Protein AF-A0A8B1P3U7-F1 (afdb_monomer_lite)

Foldseek 3Di:
DKWFWDWDQDPVRDTAIEIEDADDPPQDAFKWWWAADPNDIDIHGYDHDDPPDDPPGDIDDGDTDIDGPCNVVRVPPPD

Organism: NCBI:txid1160718

Secondary structure (DSSP, 8-state):
-EEEEEEEE-TTS-EEEEEEEPPPTT--S-EEEEEEETTEEEEEEEEEPPTTSPPSS--EE--EEEEETTHHHHTT---

Sequence (79 aa):
MLAATTELRGARDEVEETVLMPTPAGVVGSWTWTEQRGGAWERLPILSQDQYDLPLARPELRSGFLTLDDAAAHSRTDR

Radius of gyration: 13.91 Å; chains: 1; bounding box: 38×29×33 Å

pLDDT: mean 76.94, std 13.19, range [42.53, 94.38]

Structure (mmCIF, N/CA/C/O backbone):
data_AF-A0A8B1P3U7-F1
#
_entry.id   AF-A0A8B1P3U7-F1
#
loop_
_atom_site.group_PDB
_atom_site.id
_atom_site.type_symbol
_atom_site.label_atom_id
_atom_site.label_alt_id
_atom_site.label_comp_id
_atom_site.label_asym_id
_atom_site.label_entity_id
_atom_site.label_seq_id
_atom_site.pdbx_PDB_ins_code
_atom_site.Cartn_x
_atom_site.Cartn_y
_atom_site.Cartn_z
_atom_site.occupancy
_atom_site.B_iso_or_equiv
_atom_site.auth_seq_id
_atom_site.auth_comp_id
_atom_site.auth_asym_id
_atom_site.auth_atom_id
_atom_site.pdbx_PDB_model_num
ATOM 1 N N . MET A 1 1 ? 7.271 3.007 10.306 1.00 60.19 1 MET A N 1
ATOM 2 C CA . MET A 1 1 ? 7.244 3.783 9.049 1.00 60.19 1 MET A CA 1
ATOM 3 C C . MET A 1 1 ? 6.224 4.893 9.211 1.00 60.19 1 MET A C 1
ATOM 5 O O . MET A 1 1 ? 5.214 4.635 9.855 1.00 60.19 1 MET A O 1
ATOM 9 N N . LEU A 1 2 ? 6.518 6.099 8.724 1.00 58.06 2 LEU A N 1
ATOM 10 C CA . LEU A 1 2 ? 5.559 7.206 8.724 1.00 58.06 2 LEU A CA 1
ATOM 11 C C . LEU A 1 2 ? 4.725 7.119 7.446 1.00 58.06 2 LEU A C 1
ATOM 13 O O . LEU A 1 2 ? 5.290 6.978 6.364 1.00 58.06 2 LEU A O 1
ATOM 17 N N . ALA A 1 3 ? 3.410 7.169 7.595 1.00 70.81 3 ALA A N 1
ATOM 18 C CA . ALA A 1 3 ? 2.450 7.157 6.498 1.00 70.81 3 ALA A CA 1
ATOM 19 C C . ALA A 1 3 ? 1.303 8.118 6.822 1.00 70.81 3 ALA A C 1
ATOM 21 O O . ALA A 1 3 ? 1.209 8.602 7.948 1.00 70.81 3 ALA A O 1
ATOM 22 N N . ALA A 1 4 ? 0.431 8.380 5.863 1.00 74.31 4 ALA A N 1
ATOM 23 C CA . ALA A 1 4 ? -0.850 9.017 6.118 1.00 74.31 4 ALA A CA 1
ATOM 24 C C . ALA A 1 4 ? -1.934 8.373 5.251 1.00 74.31 4 ALA A C 1
ATOM 26 O O . ALA A 1 4 ? -1.634 7.533 4.403 1.00 74.31 4 ALA A O 1
ATOM 27 N N . THR A 1 5 ? -3.187 8.747 5.470 1.00 76.00 5 THR A N 1
ATOM 28 C CA . THR A 1 5 ? -4.326 8.122 4.801 1.00 76.00 5 THR A CA 1
ATOM 29 C C . THR A 1 5 ? -5.155 9.181 4.085 1.00 76.00 5 THR A C 1
ATOM 31 O O . THR A 1 5 ? -5.409 10.253 4.635 1.00 76.00 5 THR A O 1
ATOM 34 N N . THR A 1 6 ? -5.561 8.892 2.850 1.00 72.69 6 THR A N 1
ATOM 35 C CA . THR A 1 6 ? -6.493 9.720 2.081 1.00 72.69 6 THR A CA 1
ATOM 36 C C . THR A 1 6 ? -7.582 8.857 1.465 1.00 72.69 6 THR A C 1
ATOM 38 O O . THR A 1 6 ? -7.365 7.695 1.138 1.00 72.69 6 THR A O 1
ATOM 41 N N . GLU A 1 7 ? -8.752 9.446 1.274 1.00 72.94 7 GLU A N 1
ATOM 42 C CA . GLU A 1 7 ? -9.865 8.834 0.560 1.00 72.94 7 GLU A CA 1
ATOM 43 C C . GLU A 1 7 ? -9.825 9.300 -0.900 1.00 72.94 7 GLU A C 1
ATOM 45 O O . GLU A 1 7 ? -9.901 10.500 -1.174 1.00 72.94 7 GLU A O 1
ATOM 50 N N . LEU A 1 8 ? -9.672 8.370 -1.845 1.00 60.62 8 LEU A N 1
ATOM 51 C CA . LEU A 1 8 ? -9.797 8.654 -3.275 1.00 60.62 8 LEU A CA 1
ATOM 52 C C . LEU A 1 8 ? -11.060 7.981 -3.808 1.00 60.62 8 LEU A C 1
ATOM 54 O O . LEU A 1 8 ? -11.365 6.840 -3.468 1.00 60.62 8 LEU A O 1
ATOM 58 N N . ARG A 1 9 ? -11.807 8.681 -4.668 1.00 55.53 9 ARG A N 1
ATOM 59 C CA . ARG A 1 9 ? -12.901 8.045 -5.412 1.00 55.53 9 ARG A CA 1
ATOM 60 C C . ARG A 1 9 ? -12.304 7.137 -6.481 1.00 55.53 9 ARG A C 1
ATOM 62 O O . ARG A 1 9 ? -11.632 7.619 -7.393 1.00 55.53 9 ARG A O 1
ATOM 69 N N . GLY A 1 10 ? -12.569 5.842 -6.374 1.00 56.94 10 GLY A N 1
ATOM 70 C CA . GLY A 1 10 ? -12.222 4.858 -7.389 1.00 56.94 10 GLY A CA 1
ATOM 71 C C . GLY A 1 10 ? -13.076 5.004 -8.654 1.00 56.94 10 GLY A C 1
ATOM 72 O O . GLY A 1 10 ? -14.083 5.713 -8.689 1.00 56.94 10 GLY A O 1
ATOM 73 N N . ALA A 1 11 ? -12.714 4.264 -9.706 1.00 57.69 11 ALA A N 1
ATOM 74 C CA . ALA A 1 11 ? -13.392 4.288 -11.012 1.00 57.69 11 ALA A CA 1
ATOM 75 C C . ALA A 1 11 ? -14.885 3.881 -10.978 1.00 57.69 11 ALA A C 1
ATOM 77 O O . ALA A 1 11 ? -15.580 4.008 -11.985 1.00 57.69 11 ALA A O 1
ATOM 78 N N . ARG A 1 12 ? -15.375 3.373 -9.839 1.00 58.47 12 ARG A N 1
ATOM 79 C CA . ARG A 1 12 ? -16.762 2.937 -9.605 1.00 58.47 12 ARG A CA 1
ATOM 80 C C . ARG A 1 12 ? -17.517 3.783 -8.572 1.00 58.47 12 ARG A C 1
ATOM 82 O O . ARG A 1 12 ? -18.557 3.349 -8.098 1.00 58.47 12 ARG A O 1
ATOM 89 N N . ASP A 1 13 ? -17.014 4.973 -8.240 1.00 54.69 13 ASP A N 1
ATOM 90 C CA . ASP A 1 13 ? -17.596 5.872 -7.223 1.00 54.69 13 ASP A CA 1
ATOM 91 C C . ASP A 1 13 ? -17.573 5.298 -5.786 1.00 54.69 13 ASP A C 1
ATOM 93 O O . ASP A 1 13 ? -18.178 5.847 -4.866 1.00 54.69 13 ASP A O 1
ATOM 97 N N . GLU A 1 14 ? -16.823 4.211 -5.578 1.00 56.56 14 GLU A N 1
ATOM 98 C CA . GLU A 1 14 ? -16.455 3.694 -4.260 1.00 56.56 14 GLU A CA 1
ATOM 99 C C . GLU A 1 14 ? -15.296 4.530 -3.705 1.00 56.56 14 GLU A C 1
ATOM 101 O O . GLU A 1 14 ? -14.351 4.861 -4.426 1.00 56.56 14 GLU A O 1
ATOM 106 N N . VAL A 1 15 ? -15.382 4.904 -2.430 1.00 60.22 15 VAL A N 1
ATOM 107 C CA . VAL A 1 15 ? -14.274 5.551 -1.726 1.00 60.22 15 VAL A CA 1
ATOM 108 C C . VAL A 1 15 ? -13.279 4.466 -1.333 1.00 60.22 15 VAL A C 1
ATOM 110 O O . VAL A 1 15 ? -13.596 3.609 -0.510 1.00 60.22 15 VAL A O 1
ATOM 113 N N . GLU A 1 16 ? -12.094 4.493 -1.937 1.00 75.38 16 GLU A N 1
ATOM 114 C CA . GLU A 1 16 ? -11.006 3.575 -1.620 1.00 75.38 16 GLU A CA 1
ATOM 115 C C . GLU A 1 16 ? -9.987 4.293 -0.736 1.00 75.38 16 GLU A C 1
ATOM 117 O O . GLU A 1 16 ? -9.423 5.338 -1.089 1.00 75.38 16 GLU A O 1
ATOM 122 N N . GLU A 1 17 ? -9.767 3.734 0.450 1.00 82.12 17 GLU A N 1
ATOM 123 C CA . GLU A 1 17 ? -8.739 4.223 1.350 1.00 82.12 17 GLU A CA 1
ATOM 124 C C . GLU A 1 17 ? -7.355 3.985 0.733 1.00 82.12 17 GLU A C 1
ATOM 126 O O . GLU A 1 17 ? -6.999 2.867 0.368 1.00 82.12 17 GLU A O 1
ATOM 131 N N . THR A 1 18 ? -6.559 5.046 0.634 1.00 84.38 18 THR A N 1
ATOM 132 C CA . THR A 1 18 ? -5.238 5.031 0.007 1.00 84.38 18 THR A CA 1
ATOM 133 C C . THR A 1 18 ? -4.169 5.482 0.991 1.00 84.38 18 THR A C 1
ATOM 1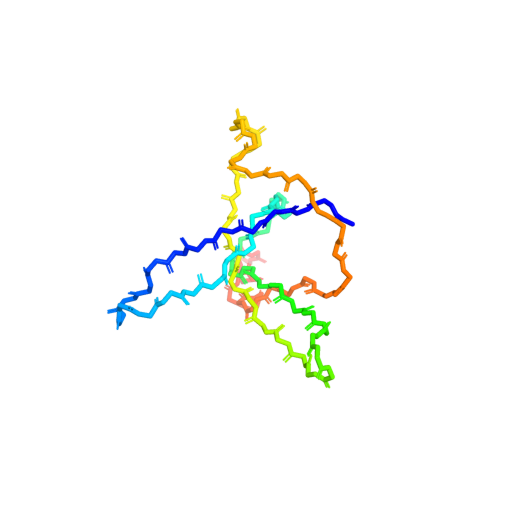35 O O . THR A 1 18 ? -4.326 6.480 1.701 1.00 84.38 18 THR A O 1
ATOM 138 N N . VAL A 1 19 ? -3.047 4.763 1.008 1.00 87.75 19 VAL A N 1
ATOM 139 C CA . VAL A 1 19 ? -1.896 5.095 1.849 1.00 87.75 19 VAL A CA 1
ATOM 140 C C . VAL A 1 19 ? -1.010 6.109 1.138 1.00 87.75 19 VAL A C 1
ATOM 142 O O . VAL A 1 19 ? -0.525 5.873 0.035 1.00 87.75 19 VAL A O 1
ATOM 145 N N . LEU A 1 20 ? -0.766 7.230 1.801 1.00 86.06 20 LEU A N 1
ATOM 146 C CA . LEU A 1 20 ? 0.222 8.227 1.427 1.00 86.06 20 LEU A CA 1
ATOM 147 C C . LEU A 1 20 ? 1.559 7.864 2.063 1.00 86.06 20 LEU A C 1
ATOM 149 O O . LEU A 1 20 ? 1.702 7.874 3.290 1.00 86.06 20 LEU A O 1
ATOM 153 N N . MET A 1 21 ? 2.537 7.523 1.233 1.00 82.81 21 MET A N 1
ATOM 154 C CA . MET A 1 21 ? 3.877 7.194 1.706 1.00 82.81 21 MET A CA 1
ATOM 155 C C . MET A 1 21 ? 4.926 7.384 0.610 1.00 82.81 21 MET A C 1
ATOM 157 O O . MET A 1 21 ? 4.611 7.229 -0.570 1.00 82.81 21 MET A O 1
ATOM 161 N N . PRO A 1 22 ? 6.185 7.685 0.972 1.00 78.31 22 PRO A N 1
ATOM 162 C CA . PRO A 1 22 ? 7.276 7.664 0.011 1.00 78.31 22 PRO A CA 1
ATOM 163 C C . PRO A 1 22 ? 7.518 6.227 -0.463 1.00 78.31 22 PRO A C 1
ATOM 165 O O . PRO A 1 22 ? 7.732 5.324 0.351 1.00 78.31 22 PRO A O 1
ATOM 168 N N . THR A 1 23 ? 7.508 6.003 -1.777 1.00 79.38 23 THR A N 1
ATOM 169 C CA . THR A 1 23 ? 7.929 4.718 -2.349 1.00 79.38 23 THR A CA 1
ATOM 170 C C . THR A 1 23 ? 9.455 4.662 -2.479 1.00 79.38 23 THR A C 1
ATOM 172 O O . THR A 1 23 ? 10.067 5.690 -2.783 1.00 79.38 23 THR A O 1
ATOM 175 N N . PRO A 1 24 ? 10.098 3.495 -2.278 1.00 78.50 24 PRO A N 1
ATOM 176 C CA . PRO A 1 24 ? 11.544 3.351 -2.437 1.00 78.50 24 PRO A CA 1
ATOM 177 C C . PRO A 1 24 ? 12.049 3.872 -3.791 1.00 78.50 24 PRO A C 1
ATOM 179 O O . PRO A 1 24 ? 11.597 3.432 -4.848 1.00 78.50 24 PRO A O 1
ATOM 182 N N . ALA A 1 25 ? 13.009 4.800 -3.760 1.00 73.44 25 ALA A N 1
ATOM 183 C CA . ALA A 1 25 ? 13.606 5.362 -4.967 1.00 73.44 25 ALA A CA 1
ATOM 184 C C . ALA A 1 25 ? 14.394 4.298 -5.755 1.00 73.44 25 ALA A C 1
ATOM 186 O O . ALA A 1 25 ? 15.065 3.449 -5.171 1.00 73.44 25 ALA A O 1
ATOM 187 N N . GLY A 1 26 ? 14.343 4.370 -7.089 1.00 72.56 26 GLY A N 1
ATOM 188 C CA . GLY A 1 26 ? 15.102 3.484 -7.984 1.00 72.56 26 GLY A CA 1
ATOM 189 C C . GLY A 1 26 ? 14.446 2.133 -8.283 1.00 72.56 26 GLY A C 1
ATOM 190 O O . GLY A 1 26 ? 15.017 1.344 -9.030 1.00 72.56 26 GLY A O 1
ATOM 191 N N . VAL A 1 27 ? 13.250 1.872 -7.750 1.00 76.94 27 VAL A N 1
ATOM 192 C CA . VAL A 1 27 ? 12.482 0.656 -8.034 1.00 76.94 27 VAL A CA 1
ATOM 193 C C . VAL A 1 27 ? 11.158 1.046 -8.678 1.00 76.94 27 VAL A C 1
ATOM 195 O O . VAL A 1 27 ? 10.316 1.693 -8.056 1.00 76.94 27 VAL A O 1
ATOM 198 N N . VAL A 1 28 ? 11.000 0.672 -9.947 1.00 77.56 28 VAL A N 1
ATOM 199 C CA . VAL A 1 28 ? 9.806 0.977 -10.742 1.00 77.56 28 VAL A CA 1
ATOM 200 C C . VAL A 1 28 ? 8.798 -0.152 -10.577 1.00 77.56 28 VAL A C 1
ATOM 202 O O . VAL A 1 28 ? 9.172 -1.325 -10.604 1.00 77.56 28 VAL A O 1
ATOM 205 N N . GLY A 1 29 ? 7.534 0.223 -10.413 1.00 81.62 29 GLY A N 1
ATOM 206 C CA . GLY A 1 29 ? 6.421 -0.703 -10.351 1.00 81.62 29 GLY A CA 1
ATOM 207 C C . GLY A 1 29 ? 5.313 -0.242 -9.411 1.00 81.62 29 GLY A C 1
ATOM 208 O O . GLY A 1 29 ? 5.314 0.884 -8.908 1.00 81.62 29 GLY A O 1
ATOM 209 N N . SER A 1 30 ? 4.356 -1.130 -9.200 1.00 86.94 30 SER A N 1
ATOM 210 C CA . SER A 1 30 ? 3.147 -0.911 -8.421 1.00 86.94 30 SER A CA 1
ATOM 211 C C . SER A 1 30 ? 3.384 -1.336 -6.977 1.00 86.94 30 SER A C 1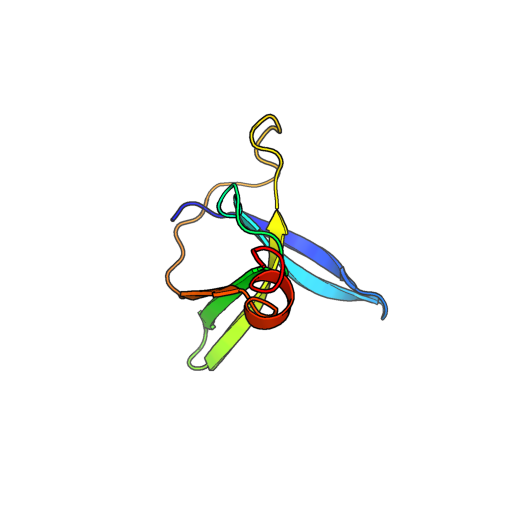
ATOM 213 O O . SER A 1 30 ? 3.485 -2.526 -6.665 1.00 86.94 30 SER A O 1
ATOM 215 N N . TRP A 1 31 ? 3.504 -0.345 -6.098 1.00 89.69 31 TRP A N 1
ATOM 216 C CA . TRP A 1 31 ? 3.652 -0.555 -4.664 1.00 89.69 31 TRP A CA 1
ATOM 217 C C . TRP A 1 31 ? 2.289 -0.676 -3.987 1.00 89.69 31 TRP A C 1
ATOM 219 O O . TRP A 1 31 ? 1.395 0.136 -4.222 1.00 89.69 31 TRP A O 1
ATOM 229 N N . THR A 1 32 ? 2.169 -1.642 -3.080 1.00 92.25 32 THR A N 1
ATOM 230 C CA . THR A 1 32 ? 0.967 -1.846 -2.271 1.00 92.25 32 THR A CA 1
ATOM 231 C C . THR A 1 32 ? 1.317 -2.038 -0.797 1.00 92.25 32 THR A C 1
ATOM 233 O O . THR A 1 32 ? 2.301 -2.703 -0.455 1.00 92.25 32 THR A O 1
ATOM 236 N N . TRP A 1 33 ? 0.494 -1.478 0.092 1.00 93.00 33 TRP A N 1
ATOM 237 C CA . TRP A 1 33 ? 0.604 -1.656 1.538 1.00 93.00 33 TRP A CA 1
ATOM 238 C C . TRP A 1 33 ? -0.360 -2.740 2.017 1.00 93.00 33 TRP A C 1
ATOM 240 O O . TRP A 1 33 ? -1.509 -2.785 1.594 1.00 93.00 33 TRP A O 1
ATOM 250 N N . THR A 1 34 ? 0.087 -3.638 2.891 1.00 94.38 34 THR A N 1
ATOM 251 C CA . THR A 1 34 ? -0.773 -4.660 3.505 1.00 94.38 34 THR A CA 1
ATOM 252 C C . THR A 1 34 ? -0.658 -4.586 5.017 1.00 94.38 34 THR A C 1
ATOM 254 O O . THR A 1 34 ? 0.444 -4.697 5.551 1.00 94.38 34 THR A O 1
ATOM 257 N N . GLU A 1 35 ? -1.772 -4.433 5.726 1.00 94.31 35 GLU A N 1
ATOM 258 C CA . GLU A 1 35 ? -1.776 -4.368 7.190 1.00 94.31 35 GLU A CA 1
ATOM 259 C C . GLU A 1 35 ? -2.925 -5.141 7.823 1.00 94.31 35 GLU A C 1
ATOM 261 O O . GLU A 1 35 ? -3.922 -5.459 7.178 1.00 94.31 35 GLU A O 1
ATOM 266 N N . GLN A 1 36 ? -2.761 -5.470 9.104 1.00 93.00 36 GLN A N 1
ATOM 267 C CA . GLN A 1 36 ? -3.771 -6.196 9.853 1.00 93.00 36 GLN A CA 1
ATOM 268 C C . GLN A 1 36 ? -4.760 -5.220 10.498 1.00 93.00 36 GLN A C 1
ATOM 270 O O . GLN A 1 36 ? -4.379 -4.400 11.334 1.00 93.00 36 GLN A O 1
ATOM 275 N N . ARG A 1 37 ? -6.042 -5.350 10.153 1.00 88.06 37 ARG A N 1
ATOM 276 C CA . ARG A 1 37 ? -7.156 -4.531 10.647 1.00 88.06 37 ARG A CA 1
ATOM 277 C C . ARG A 1 37 ? -8.323 -5.407 11.040 1.00 88.06 37 ARG A C 1
ATOM 279 O O . ARG A 1 37 ? -8.715 -6.295 10.294 1.00 88.06 37 ARG A O 1
ATOM 286 N N . GLY A 1 38 ? -8.862 -5.198 12.239 1.00 86.81 38 GLY A N 1
ATOM 287 C CA . GLY A 1 38 ? -10.060 -5.917 12.689 1.00 86.81 38 GLY A CA 1
ATOM 288 C C . GLY A 1 38 ? -9.963 -7.452 12.622 1.00 86.81 38 GLY A C 1
ATOM 289 O O . GLY A 1 38 ? -10.988 -8.118 12.5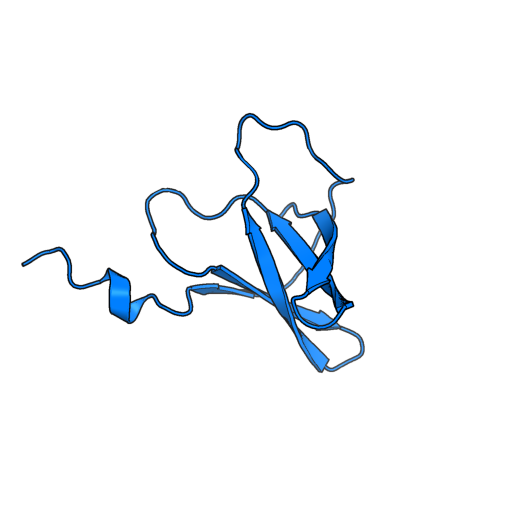46 1.00 86.81 38 GLY A O 1
ATOM 290 N N . GLY A 1 39 ? -8.750 -8.022 12.628 1.00 91.56 39 GLY A N 1
ATOM 291 C CA . GLY A 1 39 ? -8.515 -9.465 12.484 1.00 91.56 39 GLY A CA 1
ATOM 292 C C . GLY A 1 39 ? -8.327 -9.972 11.047 1.00 91.56 39 GLY A C 1
ATOM 293 O O . GLY A 1 39 ? -8.034 -11.152 10.875 1.00 91.56 39 GLY A O 1
ATOM 294 N N . ALA A 1 40 ? -8.424 -9.111 10.034 1.00 93.56 40 ALA A N 1
ATOM 295 C CA . ALA A 1 40 ? -8.159 -9.428 8.634 1.00 93.56 40 ALA A CA 1
ATOM 296 C C . ALA A 1 40 ? -6.892 -8.721 8.132 1.00 93.56 40 ALA A C 1
ATOM 298 O O . ALA A 1 40 ? -6.473 -7.705 8.683 1.00 93.56 40 ALA A O 1
ATOM 299 N N . TRP A 1 41 ? -6.273 -9.269 7.088 1.00 92.56 41 TRP A N 1
ATOM 300 C CA . TRP A 1 41 ? -5.233 -8.568 6.338 1.00 92.56 41 TRP A CA 1
ATOM 301 C C . TRP A 1 41 ? -5.892 -7.801 5.200 1.00 92.56 41 TRP A C 1
ATOM 303 O O . TRP A 1 41 ? -6.498 -8.405 4.317 1.00 92.56 41 TRP A O 1
ATOM 313 N N . GLU A 1 42 ? -5.772 -6.481 5.237 1.00 93.62 42 GLU A N 1
ATOM 314 C CA . GLU A 1 42 ? -6.271 -5.588 4.200 1.00 93.62 42 GLU A CA 1
ATOM 315 C C . GLU A 1 42 ? -5.115 -5.095 3.348 1.00 93.62 42 GLU A C 1
ATOM 317 O O . GLU A 1 42 ? -4.014 -4.835 3.838 1.00 93.62 42 GLU A O 1
ATOM 322 N N . ARG A 1 43 ? -5.388 -4.972 2.054 1.00 92.75 43 ARG A N 1
ATOM 323 C CA . ARG A 1 43 ? -4.429 -4.553 1.049 1.00 92.75 43 ARG A CA 1
ATOM 324 C C . ARG A 1 43 ? -4.893 -3.214 0.491 1.00 92.75 43 ARG A C 1
ATOM 326 O O . ARG A 1 43 ? -5.989 -3.136 -0.048 1.00 92.75 43 ARG A O 1
ATOM 333 N N . LEU A 1 44 ? -4.067 -2.190 0.653 1.00 91.38 44 LEU A N 1
ATOM 334 C CA . LEU A 1 44 ? -4.396 -0.800 0.366 1.00 91.38 44 LEU A CA 1
ATOM 335 C C . LEU A 1 44 ? -3.457 -0.247 -0.707 1.00 91.38 44 LEU A C 1
ATOM 337 O O . LEU A 1 44 ? -2.235 -0.438 -0.597 1.00 91.38 44 LEU A O 1
ATOM 341 N N . PRO A 1 45 ? -3.989 0.453 -1.722 1.00 90.62 45 PRO A N 1
ATOM 342 C CA . PRO A 1 45 ? -3.162 1.107 -2.720 1.00 90.62 45 PRO A CA 1
ATOM 343 C C . PRO A 1 45 ? -2.270 2.166 -2.069 1.00 90.62 45 PRO A C 1
ATOM 345 O O . PRO A 1 45 ? -2.622 2.777 -1.055 1.00 90.62 45 PRO A O 1
ATOM 348 N N . ILE A 1 46 ? -1.106 2.391 -2.675 1.00 88.06 46 ILE A N 1
ATOM 349 C CA . ILE A 1 46 ? -0.201 3.469 -2.286 1.00 88.06 46 ILE A CA 1
ATOM 350 C C . ILE A 1 46 ? -0.287 4.582 -3.319 1.00 88.06 46 ILE A C 1
ATOM 352 O O . ILE A 1 46 ? -0.068 4.359 -4.509 1.00 88.06 46 ILE A O 1
ATOM 356 N N . LEU A 1 47 ? -0.526 5.799 -2.842 1.00 84.75 47 LEU A N 1
ATOM 357 C CA . LEU A 1 47 ? -0.235 7.002 -3.600 1.00 84.75 47 LEU A CA 1
ATOM 358 C C . LEU A 1 47 ? 1.126 7.527 -3.143 1.00 84.75 47 LEU A C 1
ATOM 360 O O . LEU A 1 47 ? 1.286 7.977 -2.005 1.00 84.75 47 LEU A O 1
ATOM 364 N N . SER A 1 48 ? 2.111 7.454 -4.041 1.00 78.06 48 SER A N 1
ATOM 365 C CA . SER A 1 48 ? 3.4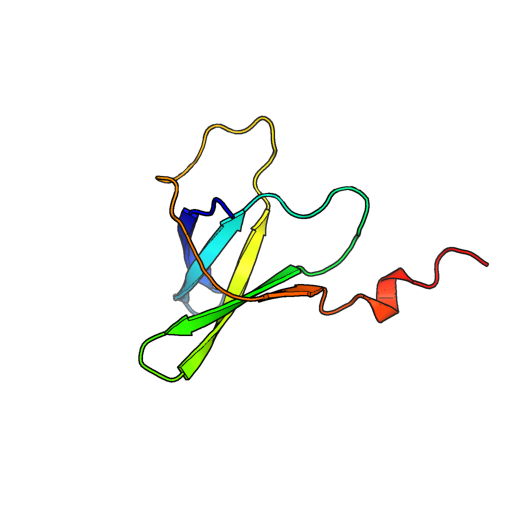32 8.017 -3.771 1.00 78.06 48 SER A CA 1
ATOM 366 C C . SER A 1 48 ? 3.327 9.532 -3.674 1.00 78.06 48 SER A C 1
ATOM 368 O O . SER A 1 48 ? 2.870 10.184 -4.612 1.00 78.06 48 SER A O 1
ATOM 370 N N . GLN A 1 49 ? 3.781 10.089 -2.557 1.00 72.31 49 GLN A N 1
ATOM 371 C CA . GLN A 1 49 ? 3.946 11.534 -2.423 1.00 72.31 49 GLN A CA 1
ATOM 372 C C . GLN A 1 49 ? 5.302 11.952 -2.990 1.00 72.31 49 GLN A C 1
ATOM 374 O O . GLN A 1 49 ? 6.293 11.241 -2.790 1.00 72.31 49 GLN A O 1
ATOM 379 N N . ASP A 1 50 ? 5.357 13.094 -3.680 1.00 70.81 50 ASP A N 1
ATOM 380 C CA . ASP A 1 50 ? 6.639 13.712 -4.007 1.00 70.81 50 ASP A CA 1
ATOM 381 C C . ASP A 1 50 ? 7.340 14.093 -2.692 1.00 70.81 50 ASP A C 1
ATOM 383 O O . ASP A 1 50 ? 6.725 14.609 -1.758 1.00 70.81 50 ASP A O 1
ATOM 387 N N . GLN A 1 51 ? 8.640 13.825 -2.600 1.00 64.38 51 GLN A N 1
ATOM 388 C CA . GLN A 1 51 ? 9.448 14.172 -1.431 1.00 64.38 51 GLN A CA 1
ATOM 389 C C . GLN A 1 51 ? 9.530 15.689 -1.178 1.00 64.38 51 GLN A C 1
ATOM 391 O O . GLN A 1 51 ? 9.914 16.101 -0.083 1.00 64.38 51 GLN A O 1
ATOM 396 N N . TYR A 1 52 ? 9.216 16.511 -2.184 1.00 68.12 52 TYR A N 1
ATOM 397 C CA . TYR A 1 52 ? 9.167 17.968 -2.085 1.00 68.12 52 TYR A CA 1
ATOM 398 C C . TYR A 1 52 ? 7.775 18.508 -1.736 1.00 68.12 52 TYR A C 1
ATOM 400 O O . TYR A 1 52 ? 7.652 19.699 -1.437 1.00 68.12 52 TYR A O 1
ATOM 408 N N . ASP A 1 53 ? 6.744 17.661 -1.746 1.00 70.69 53 ASP A N 1
ATOM 409 C CA . ASP A 1 53 ? 5.398 18.075 -1.379 1.00 70.69 53 ASP A CA 1
ATOM 410 C C . ASP A 1 53 ? 5.255 18.240 0.135 1.00 70.69 53 ASP A C 1
ATOM 412 O O . ASP A 1 53 ? 5.843 17.523 0.952 1.00 70.69 53 ASP A O 1
ATOM 416 N N . LEU A 1 54 ? 4.410 19.194 0.526 1.00 67.56 54 LEU A N 1
ATOM 417 C CA . LEU A 1 54 ? 3.972 19.293 1.911 1.00 67.56 54 LEU A CA 1
ATOM 418 C C . LEU A 1 54 ? 3.108 18.068 2.264 1.00 67.56 54 LEU A C 1
ATOM 420 O O . LEU A 1 54 ? 2.309 17.622 1.435 1.00 67.56 54 LEU A O 1
ATOM 424 N N . PRO A 1 55 ? 3.203 17.535 3.497 1.00 66.50 55 PRO A N 1
ATOM 425 C CA . PRO A 1 55 ? 2.381 16.409 3.922 1.00 66.50 55 PRO A CA 1
ATOM 426 C C . PRO A 1 55 ? 0.891 16.737 3.772 1.00 66.50 55 PRO A C 1
ATOM 428 O O . PRO A 1 55 ? 0.377 17.640 4.430 1.00 66.50 55 PRO A O 1
ATOM 431 N N . LEU A 1 56 ? 0.195 15.992 2.911 1.00 70.25 56 LEU A N 1
ATOM 432 C CA . LEU A 1 56 ? -1.232 16.186 2.632 1.00 70.25 56 LEU A CA 1
ATOM 433 C C . LEU A 1 56 ? -2.136 15.754 3.800 1.00 70.25 56 LEU A C 1
ATOM 435 O O . LEU A 1 56 ? -3.302 16.135 3.853 1.00 70.25 56 LEU A O 1
ATOM 439 N N . ALA A 1 57 ? -1.605 14.977 4.745 1.00 75.25 57 ALA A N 1
ATOM 440 C CA . ALA A 1 57 ? -2.325 14.481 5.910 1.00 75.25 57 ALA A CA 1
ATOM 441 C C . ALA A 1 57 ? -1.393 14.339 7.127 1.00 75.25 57 ALA A C 1
ATOM 443 O O . ALA A 1 57 ? -0.168 14.464 7.025 1.00 75.25 57 ALA A O 1
ATOM 444 N N . ARG A 1 58 ? -1.984 14.127 8.310 1.00 81.06 58 ARG A N 1
ATOM 445 C CA . ARG A 1 58 ? -1.217 13.947 9.551 1.00 81.06 58 ARG A CA 1
ATOM 446 C C . ARG A 1 58 ? -0.433 12.631 9.499 1.00 81.06 58 ARG A C 1
ATOM 448 O O . ARG A 1 58 ? -0.986 11.634 9.050 1.00 81.06 58 ARG A O 1
ATOM 455 N N . PRO A 1 59 ? 0.817 12.608 9.988 1.00 80.81 59 PRO A N 1
ATOM 456 C CA . PRO A 1 59 ? 1.600 11.386 10.019 1.00 80.81 59 PRO A CA 1
ATOM 457 C C . PRO A 1 59 ? 1.031 10.381 11.028 1.00 80.81 59 PRO A C 1
ATOM 459 O O . PRO A 1 59 ? 0.649 10.735 12.145 1.00 80.81 59 PRO A O 1
ATOM 462 N N . GLU A 1 60 ? 1.059 9.115 10.640 1.00 85.81 60 GLU A N 1
ATOM 463 C CA . GLU A 1 60 ? 0.582 7.953 11.378 1.00 85.81 60 GLU A CA 1
ATOM 464 C C . GLU A 1 60 ? 1.690 6.894 11.469 1.00 85.81 60 GLU A C 1
ATOM 466 O O . GLU A 1 60 ? 2.553 6.773 10.591 1.00 85.81 60 GLU A O 1
ATOM 471 N N . LEU A 1 61 ? 1.659 6.101 12.544 1.00 85.19 61 LEU A N 1
ATOM 472 C CA . LEU A 1 61 ? 2.502 4.918 12.707 1.00 85.19 61 LEU A CA 1
ATOM 473 C C . LEU A 1 61 ? 1.694 3.674 12.352 1.00 85.19 61 LEU A C 1
ATOM 475 O O . LEU A 1 61 ? 0.715 3.355 13.022 1.00 85.19 61 LEU A O 1
ATOM 479 N N . ARG A 1 62 ? 2.140 2.955 11.320 1.00 87.50 62 ARG A N 1
ATOM 480 C CA . ARG A 1 62 ? 1.470 1.755 10.801 1.00 87.50 62 ARG A CA 1
ATOM 481 C C . ARG A 1 62 ? 2.402 0.546 10.825 1.00 87.50 62 ARG A C 1
ATOM 483 O O . ARG A 1 62 ? 3.623 0.696 10.708 1.00 87.50 62 ARG A O 1
ATOM 490 N N . SER A 1 63 ? 1.819 -0.641 10.994 1.00 90.12 63 SER A N 1
ATOM 491 C CA . SER A 1 63 ? 2.526 -1.929 11.034 1.00 90.12 63 SER A CA 1
ATOM 492 C C . SER A 1 63 ? 1.958 -2.864 9.973 1.00 90.12 63 SER A C 1
ATOM 494 O O . SER A 1 63 ? 0.753 -3.085 9.931 1.00 90.12 63 SER A O 1
ATOM 496 N N . GLY A 1 64 ? 2.823 -3.412 9.126 1.00 92.62 64 GLY A N 1
ATOM 497 C CA . GLY A 1 64 ? 2.406 -4.175 7.956 1.00 92.62 64 GLY A CA 1
ATOM 498 C C . GLY A 1 64 ? 3.572 -4.473 7.019 1.00 92.62 64 GLY A C 1
ATOM 499 O O . GLY A 1 64 ? 4.737 -4.389 7.417 1.00 92.62 64 GLY A O 1
ATOM 500 N N . PHE A 1 65 ? 3.245 -4.803 5.775 1.00 91.69 65 PHE A N 1
ATOM 501 C CA . PHE A 1 65 ? 4.190 -5.172 4.728 1.00 91.69 65 PHE A CA 1
ATOM 502 C C . PHE A 1 65 ? 4.040 -4.263 3.509 1.00 91.69 65 PHE A C 1
ATOM 504 O O . PHE A 1 65 ? 2.930 -3.983 3.058 1.00 91.69 65 PHE A O 1
ATOM 511 N N . LEU A 1 66 ? 5.176 -3.843 2.955 1.00 90.75 66 LEU A N 1
ATOM 512 C CA . LEU A 1 66 ? 5.259 -3.142 1.678 1.00 90.75 66 LEU A CA 1
ATOM 513 C C . LEU A 1 66 ? 5.599 -4.159 0.581 1.00 90.75 66 LEU A C 1
ATOM 515 O O . LEU A 1 66 ? 6.616 -4.846 0.681 1.00 90.75 66 LEU A O 1
ATOM 519 N N . THR A 1 67 ? 4.760 -4.249 -0.451 1.00 91.25 67 THR A N 1
ATOM 520 C CA . THR A 1 67 ? 4.907 -5.214 -1.553 1.00 91.25 67 THR A CA 1
ATOM 521 C C . THR A 1 67 ? 5.045 -4.488 -2.887 1.00 91.25 67 THR A C 1
ATOM 523 O O . THR A 1 67 ? 4.347 -3.506 -3.119 1.00 91.25 67 THR A O 1
ATOM 526 N N . LEU A 1 68 ? 5.924 -4.986 -3.759 1.00 89.88 68 LEU A N 1
ATOM 527 C CA . LEU A 1 68 ? 6.029 -4.581 -5.161 1.00 89.88 68 LEU A CA 1
ATOM 528 C C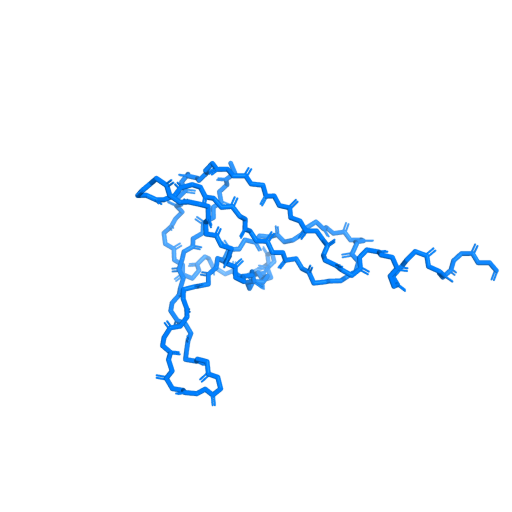 . LEU A 1 68 ? 5.379 -5.661 -6.031 1.00 89.88 68 LEU A C 1
ATOM 530 O O . LEU A 1 68 ? 5.917 -6.764 -6.147 1.00 89.88 68 LEU A O 1
ATOM 534 N N . ASP A 1 69 ? 4.222 -5.375 -6.613 1.00 86.38 69 ASP A N 1
ATOM 535 C CA . ASP A 1 69 ? 3.381 -6.410 -7.232 1.00 86.38 69 ASP A CA 1
ATOM 536 C C . ASP A 1 69 ? 3.842 -6.863 -8.615 1.00 86.38 69 ASP A C 1
ATOM 538 O O . ASP A 1 69 ? 3.633 -8.004 -9.020 1.00 86.38 69 ASP A O 1
ATOM 542 N N . ASP A 1 70 ? 4.499 -5.975 -9.342 1.00 82.69 70 ASP A N 1
ATOM 543 C CA . ASP A 1 70 ? 4.988 -6.164 -10.705 1.00 82.69 70 ASP A CA 1
ATOM 544 C C . ASP A 1 70 ? 6.524 -6.215 -10.745 1.00 82.69 70 ASP A C 1
ATOM 546 O O . ASP A 1 70 ? 7.150 -5.920 -11.769 1.00 82.69 70 ASP A O 1
ATOM 550 N N . ALA A 1 71 ? 7.141 -6.661 -9.645 1.00 77.62 71 ALA A N 1
ATOM 551 C CA . ALA A 1 71 ? 8.590 -6.796 -9.510 1.00 77.62 71 ALA A CA 1
ATOM 552 C C . ALA A 1 71 ? 9.216 -7.611 -10.659 1.00 77.62 71 ALA A C 1
ATOM 554 O O . ALA A 1 71 ? 10.283 -7.281 -11.174 1.00 77.62 71 ALA A O 1
ATOM 555 N N . ALA A 1 72 ? 8.529 -8.673 -11.095 1.00 72.12 72 ALA A N 1
ATOM 556 C CA . ALA A 1 72 ? 8.986 -9.541 -12.178 1.00 72.12 72 ALA A CA 1
ATOM 557 C C . ALA A 1 72 ? 8.907 -8.889 -13.573 1.00 72.12 72 ALA A C 1
ATOM 559 O O . ALA A 1 72 ? 9.623 -9.310 -14.479 1.00 72.12 72 ALA A O 1
ATOM 560 N N . ALA A 1 73 ? 8.054 -7.878 -13.763 1.00 69.44 73 ALA A N 1
ATOM 561 C CA . ALA A 1 73 ? 7.961 -7.144 -15.025 1.00 69.44 73 ALA A CA 1
ATOM 562 C C . ALA A 1 73 ? 9.115 -6.139 -15.186 1.00 69.44 73 ALA A C 1
ATOM 564 O O . ALA A 1 73 ? 9.558 -5.887 -16.304 1.00 69.44 73 ALA A O 1
ATOM 565 N N . HIS A 1 74 ? 9.641 -5.627 -14.071 1.00 61.28 74 HIS A N 1
ATOM 566 C CA . HIS A 1 74 ? 10.665 -4.580 -14.039 1.00 61.28 74 HIS A CA 1
ATOM 567 C C . HIS A 1 74 ? 12.092 -5.108 -13.817 1.00 61.28 74 HIS A C 1
ATOM 569 O O . HIS A 1 74 ? 13.051 -4.345 -13.884 1.00 61.28 74 HIS A O 1
ATOM 575 N N . SER A 1 75 ? 12.266 -6.418 -13.620 1.00 62.06 75 SER A N 1
ATOM 576 C CA . 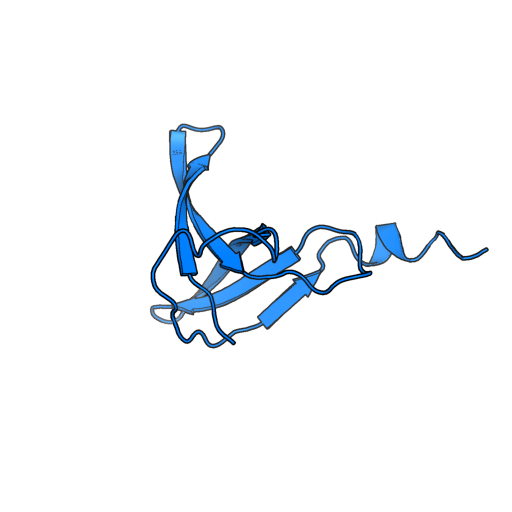SER A 1 75 ? 13.579 -7.067 -13.481 1.00 62.06 75 SER A CA 1
ATOM 577 C C . SER A 1 75 ? 14.257 -7.408 -14.816 1.00 62.06 75 SER A C 1
ATOM 579 O O . SER A 1 75 ? 15.380 -7.910 -14.827 1.00 62.06 75 SER A O 1
ATOM 581 N N . ARG A 1 76 ? 13.599 -7.155 -15.959 1.00 56.03 76 ARG A N 1
ATOM 582 C CA . ARG A 1 76 ? 14.050 -7.622 -17.283 1.00 56.03 76 ARG A CA 1
ATOM 583 C C . ARG A 1 76 ? 14.822 -6.592 -18.122 1.00 56.03 76 ARG A C 1
ATOM 585 O O . ARG A 1 76 ? 15.041 -6.848 -19.302 1.00 56.03 76 ARG A O 1
ATOM 592 N N . THR A 1 77 ? 15.251 -5.477 -17.533 1.00 49.53 77 THR A N 1
ATOM 593 C CA . THR A 1 77 ? 15.939 -4.389 -18.262 1.00 49.53 77 THR A CA 1
ATOM 594 C C . THR A 1 77 ? 17.476 -4.495 -18.258 1.00 49.53 77 THR A C 1
ATOM 596 O O . THR A 1 77 ? 18.121 -3.762 -18.995 1.00 49.53 77 THR A O 1
ATOM 599 N N . ASP A 1 78 ? 18.079 -5.452 -17.543 1.00 48.34 78 ASP A N 1
ATOM 600 C CA . ASP A 1 78 ? 19.544 -5.652 -17.516 1.00 48.34 78 ASP A CA 1
ATOM 601 C C . ASP A 1 78 ? 20.016 -6.851 -18.367 1.00 48.34 78 ASP A C 1
ATOM 603 O O . ASP A 1 78 ? 20.626 -7.795 -17.854 1.00 48.34 78 ASP A O 1
ATOM 607 N N . ARG A 1 79 ? 19.744 -6.861 -19.679 1.00 42.53 79 ARG A N 1
ATOM 608 C CA . ARG A 1 79 ? 20.418 -7.813 -20.581 1.00 42.53 79 ARG A CA 1
ATOM 609 C C . ARG A 1 79 ? 20.838 -7.213 -21.909 1.00 42.53 79 ARG A C 1
ATOM 611 O O . ARG A 1 79 ? 19.997 -6.533 -22.531 1.00 42.53 79 ARG A O 1
#